Protein AF-A0A934MBY9-F1 (afdb_monomer)

Nearest PDB structures (foldseek):
  7mgo-assembly1_A  TM=6.848E-01  e=4.589E-01  Xanthobacter autotrophicus Py2
  1mo9-assembly1_A  TM=6.627E-01  e=3.818E-01  Xanthobacter autotrophicus Py2
  7mgn-assembly1_A  TM=6.841E-01  e=5.514E-01  Xanthobacter autotrophicus Py2
  7mgo-assembly1_B  TM=6.699E-01  e=5.187E-01  Xanthobacter autotrophicus Py2
  2jmc-assembly1_A  TM=5.471E-01  e=3.917E+00  Gallus gallus

Solvent-accessible surface area (backbone atoms only — not comparable to full-atom values): 7575 Å² total; per-residue (Å²): 139,84,85,81,84,82,83,81,83,84,83,80,78,84,79,76,77,80,76,80,80,85,71,64,91,92,69,79,54,66,75,56,41,32,73,10,46,26,30,30,53,43,89,88,48,88,79,59,64,68,44,74,40,77,63,85,61,89,83,42,46,77,58,37,30,28,65,42,76,37,59,44,99,87,68,47,80,52,24,31,32,30,40,36,93,89,45,76,33,73,44,50,41,79,60,27,26,56,27,61,25,89,98,49,65,29,27,41,41,34,59,67,49,76,68,59,50,53,68,65,60,112

Mean predicted aligned error: 11.87 Å

Sequence (122 aa):
MRTYLMTVAAIAALIAPASAQVMPEGSVTAGAITGGSVYQSGPSVSLTPGATQDAISSDWNQIGTISDVVLSSGGELIGILATLEMGEVFLPVESANLVAAPGQDFAFVTDLTLEELQGQAQ

Organism: NCBI:txid1964209

Secondary structure (DSSP, 8-state):
-----PPPPP-----PPP----PPTT---HHHHTT-EEEE--TT----TTPPBSS--TTPEEEEEEEEEEE-TTS-EEEEEEEETTEEEEEEGGG-EEE--TTS--EEEES--HHHHHHH--

Foldseek 3Di:
DDDDDDDDDDDDDDDDDDPPDDDPPPDDDQVLQFFAWEWAPEQVDDDDQPDEDQDDDPNIDTFFTFHTFDADPVRHGQFTWTQGPVGIFTDGSRQWHFYDHVPDRTYTYGNDDPVVRVVRRD

pLDDT: mean 74.24, std 13.62, range [43.94, 92.38]

Radius of gyration: 23.88 Å; Cα contacts (8 Å, |Δi|>4): 204; chains: 1; bounding box: 47×91×36 Å

Structure (mmCIF, N/CA/C/O backbone):
data_AF-A0A934MBY9-F1
#
_entry.id   AF-A0A934MBY9-F1
#
loop_
_atom_site.group_PDB
_atom_site.id
_atom_site.type_symbol
_atom_site.label_atom_id
_atom_site.label_alt_id
_atom_site.label_comp_id
_atom_site.label_asym_id
_atom_site.label_entity_id
_atom_site.label_seq_id
_atom_site.pdbx_PDB_ins_code
_atom_site.Cartn_x
_atom_site.Cartn_y
_atom_site.Cartn_z
_atom_site.occupancy
_atom_site.B_iso_or_equiv
_atom_site.auth_seq_id
_atom_site.auth_comp_id
_atom_site.auth_asym_id
_atom_site.auth_atom_id
_atom_site.pdbx_PDB_model_num
ATOM 1 N N . MET A 1 1 ? 31.532 -72.582 -6.798 1.00 45.00 1 MET A N 1
ATOM 2 C CA . MET A 1 1 ? 31.066 -71.249 -6.357 1.00 45.00 1 MET A CA 1
ATOM 3 C C . MET A 1 1 ? 30.177 -70.684 -7.460 1.00 45.00 1 MET A C 1
ATOM 5 O O . MET A 1 1 ? 30.675 -70.502 -8.560 1.00 45.00 1 MET A O 1
ATOM 9 N N . ARG A 1 2 ? 28.861 -70.543 -7.235 1.00 47.56 2 ARG A N 1
ATOM 10 C CA . ARG A 1 2 ? 27.907 -69.966 -8.207 1.00 47.56 2 ARG A CA 1
ATOM 11 C C . ARG A 1 2 ? 27.603 -68.539 -7.758 1.00 47.56 2 ARG A C 1
ATOM 13 O O . ARG A 1 2 ? 27.034 -68.350 -6.689 1.00 47.56 2 ARG A O 1
ATOM 20 N N . THR A 1 3 ? 28.063 -67.567 -8.532 1.00 43.94 3 THR A N 1
ATOM 21 C CA . THR A 1 3 ? 27.912 -66.134 -8.261 1.00 43.94 3 THR A CA 1
ATOM 22 C C . THR A 1 3 ? 26.452 -65.717 -8.460 1.00 43.94 3 THR A C 1
ATOM 24 O O . THR A 1 3 ? 25.870 -66.001 -9.504 1.00 43.94 3 THR A O 1
ATOM 27 N N . TYR A 1 4 ? 25.859 -65.069 -7.454 1.00 46.75 4 TYR A N 1
ATOM 28 C CA . TYR A 1 4 ? 24.529 -64.461 -7.525 1.00 46.75 4 TYR A CA 1
ATOM 29 C C . TYR A 1 4 ? 24.626 -63.094 -8.215 1.00 46.75 4 TYR A C 1
ATOM 31 O O . TYR A 1 4 ? 25.354 -62.219 -7.752 1.00 46.75 4 TYR A O 1
ATOM 39 N N . LEU A 1 5 ? 23.885 -62.901 -9.305 1.00 49.62 5 LEU A N 1
ATOM 40 C CA . LEU A 1 5 ? 23.630 -61.584 -9.889 1.00 49.62 5 LEU A CA 1
ATOM 41 C C . LEU A 1 5 ? 22.414 -60.976 -9.177 1.00 49.62 5 LEU A C 1
ATOM 43 O O . LEU A 1 5 ? 21.286 -61.401 -9.410 1.00 49.62 5 LEU A O 1
ATOM 47 N N . MET A 1 6 ? 22.643 -60.007 -8.288 1.00 47.59 6 MET A N 1
ATOM 48 C CA . MET A 1 6 ? 21.586 -59.130 -7.775 1.00 47.59 6 MET A CA 1
ATOM 49 C C . MET A 1 6 ? 21.324 -58.023 -8.798 1.00 47.59 6 MET A C 1
ATOM 51 O O . MET A 1 6 ? 22.198 -57.204 -9.075 1.00 47.59 6 MET A O 1
ATOM 55 N N . THR A 1 7 ? 20.120 -57.996 -9.361 1.00 47.03 7 THR A N 1
ATOM 56 C CA . THR A 1 7 ? 19.644 -56.910 -10.222 1.00 47.03 7 THR A CA 1
ATOM 57 C C . THR A 1 7 ? 19.042 -55.815 -9.343 1.00 47.03 7 THR A C 1
ATOM 59 O O . THR A 1 7 ? 18.065 -56.056 -8.637 1.00 47.03 7 THR A O 1
ATOM 62 N N . VAL A 1 8 ? 19.620 -54.614 -9.371 1.00 50.75 8 VAL A N 1
ATOM 63 C CA . VAL A 1 8 ? 19.040 -53.421 -8.737 1.00 50.75 8 VAL A CA 1
ATOM 64 C C . VAL A 1 8 ? 18.111 -52.757 -9.751 1.00 50.75 8 VAL A C 1
ATOM 66 O O . VAL A 1 8 ? 18.557 -52.345 -10.820 1.00 50.75 8 VAL A O 1
ATOM 69 N N . ALA A 1 9 ? 16.818 -52.670 -9.438 1.00 51.38 9 ALA A N 1
ATOM 70 C CA . ALA A 1 9 ? 15.860 -51.897 -10.222 1.00 51.38 9 ALA A CA 1
ATOM 71 C C . ALA A 1 9 ? 15.979 -50.411 -9.846 1.00 51.38 9 ALA A C 1
ATOM 73 O O . ALA A 1 9 ? 15.751 -50.03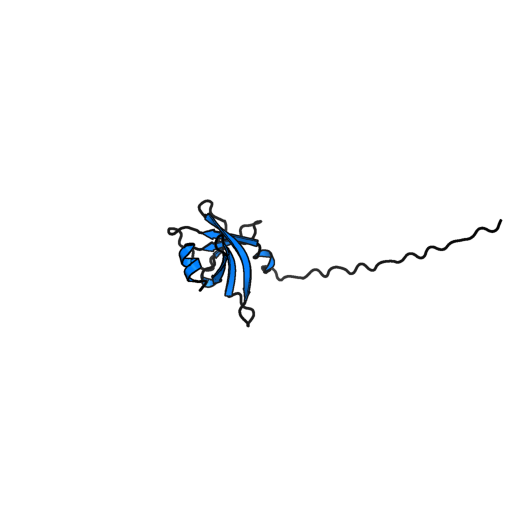9 -8.696 1.00 51.38 9 ALA A O 1
ATOM 74 N N . ALA A 1 10 ? 16.350 -49.565 -10.806 1.00 52.34 10 ALA A N 1
ATOM 75 C CA . ALA A 1 10 ? 16.346 -48.117 -10.635 1.00 52.34 10 ALA A CA 1
ATOM 76 C C . ALA A 1 10 ? 14.912 -47.581 -10.791 1.00 52.34 10 ALA A C 1
ATOM 78 O O . ALA A 1 10 ? 14.291 -47.757 -11.838 1.00 52.34 10 ALA A O 1
ATOM 79 N N . ILE A 1 11 ? 14.390 -46.920 -9.755 1.00 56.50 11 ILE A N 1
ATOM 80 C CA . ILE A 1 11 ? 13.133 -46.165 -9.821 1.00 56.50 11 ILE A CA 1
ATOM 81 C C . ILE A 1 11 ? 13.475 -44.775 -10.366 1.00 56.50 11 ILE A C 1
ATOM 83 O O . ILE A 1 11 ? 14.112 -43.979 -9.679 1.00 56.50 11 ILE A O 1
ATOM 87 N N . ALA A 1 12 ? 13.081 -44.484 -11.604 1.00 58.12 12 ALA A N 1
ATOM 88 C CA . ALA A 1 12 ? 13.174 -43.138 -12.159 1.00 58.12 12 ALA A CA 1
ATOM 89 C C . ALA A 1 12 ? 12.000 -42.298 -11.628 1.00 58.12 12 ALA A C 1
ATOM 91 O O . ALA A 1 12 ? 10.845 -42.566 -11.956 1.00 58.12 12 ALA A O 1
ATOM 92 N N . ALA A 1 13 ? 12.279 -41.295 -10.794 1.00 58.31 13 ALA A N 1
ATOM 93 C CA . ALA A 1 13 ? 11.281 -40.301 -10.411 1.00 58.31 13 ALA A CA 1
ATOM 94 C C . ALA A 1 13 ? 11.006 -39.374 -11.610 1.00 58.31 13 ALA A C 1
ATOM 96 O O . ALA A 1 13 ? 11.926 -38.736 -12.122 1.00 58.31 13 ALA A O 1
ATOM 97 N N . LEU A 1 14 ? 9.751 -39.300 -12.068 1.00 56.16 14 LEU A N 1
ATOM 98 C CA . LEU A 1 14 ? 9.326 -38.290 -13.039 1.00 56.16 14 LEU A CA 1
ATOM 99 C C . LEU A 1 14 ? 9.371 -36.910 -12.374 1.00 56.16 14 LEU A C 1
ATOM 101 O O . LEU A 1 14 ? 8.575 -36.619 -11.484 1.00 56.16 14 LEU A O 1
ATOM 105 N N . ILE A 1 15 ? 10.286 -36.055 -12.824 1.00 64.62 15 ILE A N 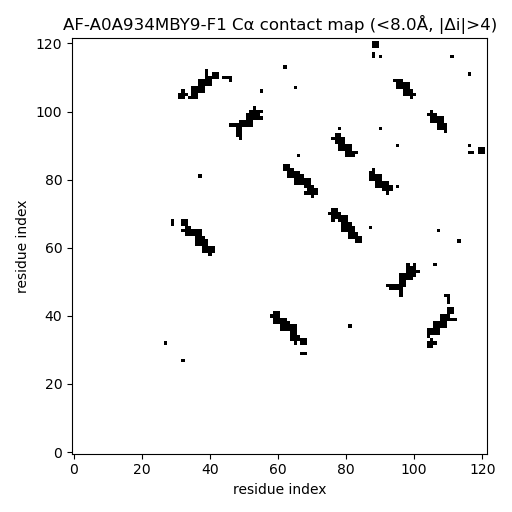1
ATOM 106 C CA . ILE A 1 15 ? 10.282 -34.632 -12.487 1.00 64.62 15 ILE A CA 1
ATOM 107 C C . ILE A 1 15 ? 9.289 -33.971 -13.448 1.00 64.62 15 ILE A C 1
ATOM 109 O O . ILE A 1 15 ? 9.569 -33.851 -14.640 1.00 64.62 15 ILE A O 1
ATOM 113 N N . ALA A 1 16 ? 8.103 -33.598 -12.964 1.00 66.62 16 ALA A N 1
ATOM 114 C CA . ALA A 1 16 ? 7.182 -32.789 -13.758 1.00 66.62 16 ALA A CA 1
ATOM 115 C C . ALA A 1 16 ? 7.799 -31.392 -13.973 1.00 66.62 16 ALA A C 1
ATOM 117 O O . ALA A 1 16 ? 8.299 -30.808 -13.006 1.00 66.62 16 ALA A O 1
ATOM 118 N N . PRO A 1 17 ? 7.790 -30.833 -15.197 1.00 64.06 17 PRO A N 1
ATOM 119 C CA . PRO A 1 17 ? 8.251 -29.470 -15.404 1.00 64.06 17 PRO A CA 1
ATOM 120 C C . PRO A 1 17 ? 7.296 -28.507 -14.691 1.00 64.06 17 PRO A C 1
ATOM 122 O O . PRO A 1 17 ? 6.084 -28.541 -14.918 1.00 64.06 17 PRO A O 1
ATOM 125 N N . ALA A 1 18 ? 7.840 -27.644 -13.830 1.00 66.56 18 ALA A N 1
ATOM 126 C CA . ALA A 1 18 ? 7.105 -26.499 -13.313 1.00 66.56 18 ALA A CA 1
ATOM 127 C C . ALA A 1 18 ? 6.603 -25.690 -14.515 1.00 66.56 18 ALA A C 1
ATOM 129 O O . ALA A 1 18 ? 7.392 -25.244 -15.349 1.00 66.56 18 ALA A O 1
ATOM 130 N N . SER A 1 19 ? 5.285 -25.568 -14.654 1.00 64.00 19 SER A N 1
ATOM 131 C CA . SER A 1 19 ? 4.700 -24.779 -15.733 1.00 64.00 19 SER A CA 1
ATOM 132 C C . SER A 1 19 ? 5.019 -23.314 -15.454 1.00 64.00 19 SER A C 1
ATOM 134 O O . SER A 1 19 ? 4.505 -22.750 -14.491 1.00 64.00 19 SER A O 1
ATOM 136 N N . ALA A 1 20 ? 5.900 -22.712 -16.253 1.00 62.12 20 ALA A N 1
ATOM 137 C CA . ALA A 1 20 ? 6.144 -21.278 -16.187 1.00 62.12 20 ALA A CA 1
ATOM 138 C C . ALA A 1 20 ? 4.825 -20.558 -16.499 1.00 62.12 20 ALA A C 1
ATOM 140 O O . ALA A 1 20 ? 4.266 -20.715 -17.586 1.00 62.12 20 ALA A O 1
ATOM 141 N N . GLN A 1 21 ? 4.294 -19.817 -15.529 1.00 63.00 21 GLN A N 1
ATOM 142 C CA . GLN A 1 21 ? 3.105 -19.004 -15.743 1.00 63.00 21 GLN A CA 1
ATOM 143 C C . GLN A 1 21 ? 3.491 -17.833 -16.651 1.00 63.00 21 GLN A C 1
ATOM 145 O O . GLN A 1 21 ? 4.319 -17.004 -16.281 1.00 63.00 21 GLN A O 1
ATOM 150 N N . VAL A 1 22 ? 2.926 -17.785 -17.859 1.00 74.06 22 VAL A N 1
ATOM 151 C CA . VAL A 1 22 ? 3.125 -16.659 -18.779 1.00 74.06 22 VAL A CA 1
ATOM 152 C C . VAL A 1 22 ? 2.265 -15.502 -18.282 1.00 74.06 22 VAL A C 1
ATOM 154 O O . VAL A 1 22 ? 1.040 -15.548 -18.386 1.00 74.06 22 VAL A O 1
ATOM 157 N N . MET A 1 23 ? 2.903 -14.485 -17.709 1.00 76.62 23 MET A N 1
ATOM 158 C CA . MET A 1 23 ? 2.245 -13.232 -17.350 1.00 76.62 23 MET A CA 1
ATOM 159 C C . MET A 1 23 ? 2.263 -12.278 -18.554 1.00 76.62 23 MET A C 1
ATOM 161 O O . MET A 1 23 ? 3.300 -12.182 -19.214 1.00 76.62 23 MET A O 1
ATOM 165 N N . PRO A 1 24 ? 1.161 -11.566 -18.857 1.00 81.75 24 PRO A N 1
ATOM 166 C CA . PRO A 1 24 ? 1.180 -10.501 -19.855 1.00 81.75 24 PRO A CA 1
ATOM 167 C C . PRO A 1 24 ? 2.217 -9.430 -19.494 1.00 81.75 24 PRO A C 1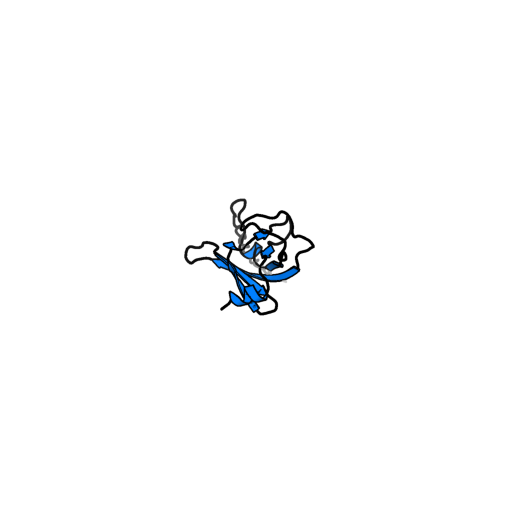
ATOM 169 O O . PRO A 1 24 ? 2.392 -9.109 -18.314 1.00 81.75 24 PRO A O 1
ATOM 172 N N . GLU A 1 25 ? 2.879 -8.855 -20.497 1.00 78.44 25 GLU A N 1
ATOM 173 C CA . GLU A 1 25 ? 3.847 -7.776 -20.277 1.00 78.44 25 GLU A CA 1
ATOM 174 C C . GLU A 1 25 ? 3.189 -6.590 -19.554 1.00 78.44 25 GLU A C 1
ATOM 176 O O . GLU A 1 25 ? 2.069 -6.196 -19.876 1.00 78.44 25 GLU A O 1
ATOM 181 N N . GLY A 1 26 ? 3.873 -6.052 -18.539 1.00 74.38 26 GLY A N 1
ATOM 182 C CA . GLY A 1 26 ? 3.353 -4.970 -17.694 1.00 74.38 26 GLY A CA 1
ATOM 183 C C . GLY A 1 26 ? 2.389 -5.403 -16.580 1.00 74.38 26 GLY A C 1
ATOM 184 O O . GLY A 1 26 ? 1.876 -4.544 -15.871 1.00 74.38 26 GLY A O 1
ATOM 185 N N . SER A 1 27 ? 2.143 -6.705 -16.388 1.00 79.44 27 SER A N 1
ATOM 186 C CA . SER A 1 27 ? 1.310 -7.196 -15.277 1.00 79.44 27 SER A CA 1
ATOM 187 C C . SER A 1 27 ? 2.073 -7.216 -13.952 1.00 79.44 27 SER A C 1
ATOM 189 O O . SER A 1 27 ? 3.226 -7.643 -13.900 1.00 79.44 27 SER A O 1
ATOM 191 N N . VAL A 1 28 ? 1.395 -6.847 -12.865 1.00 80.12 28 VAL A N 1
ATOM 192 C CA . VAL A 1 28 ? 1.924 -6.885 -11.493 1.00 80.12 28 VAL A CA 1
ATOM 193 C C . VAL A 1 28 ? 1.187 -7.964 -10.702 1.00 80.12 28 VAL A C 1
ATOM 195 O O . VAL A 1 28 ? -0.039 -8.051 -10.769 1.00 80.12 28 VAL A O 1
ATOM 198 N N . THR A 1 29 ? 1.913 -8.815 -9.971 1.00 85.44 29 THR A N 1
ATOM 199 C CA . THR A 1 29 ? 1.282 -9.797 -9.076 1.00 85.44 29 THR A CA 1
ATOM 200 C C . THR A 1 29 ? 0.932 -9.160 -7.737 1.00 85.44 29 THR A C 1
ATOM 202 O O . THR A 1 29 ? 1.652 -8.293 -7.252 1.00 85.44 29 THR A O 1
ATOM 205 N N . ALA A 1 30 ? -0.114 -9.667 -7.080 1.00 85.06 30 ALA A N 1
ATOM 206 C CA . ALA A 1 30 ? -0.381 -9.341 -5.678 1.00 85.06 30 ALA A CA 1
ATOM 207 C C . ALA A 1 30 ? 0.861 -9.580 -4.802 1.00 85.06 30 ALA A C 1
ATOM 209 O O . ALA A 1 30 ? 1.226 -8.722 -4.011 1.00 85.06 30 ALA A O 1
ATOM 210 N N . GLY A 1 31 ? 1.572 -10.689 -5.045 1.00 86.50 31 GLY A N 1
ATOM 211 C CA . GLY A 1 31 ? 2.818 -11.035 -4.357 1.00 86.50 31 GLY A CA 1
ATOM 212 C C . GLY A 1 31 ? 3.948 -10.011 -4.512 1.00 86.50 31 GLY A C 1
ATOM 213 O O . GLY A 1 31 ? 4.767 -9.892 -3.613 1.00 86.50 31 GLY A O 1
ATOM 214 N N . ALA A 1 32 ? 3.997 -9.276 -5.628 1.00 83.75 32 ALA A N 1
ATOM 215 C CA . ALA A 1 32 ? 4.962 -8.195 -5.827 1.00 83.75 32 ALA A CA 1
ATOM 216 C C . ALA A 1 32 ? 4.576 -6.916 -5.065 1.00 83.75 32 ALA A C 1
ATOM 218 O O . ALA A 1 32 ? 5.432 -6.074 -4.817 1.00 83.75 32 ALA A O 1
ATOM 219 N N . ILE A 1 33 ? 3.295 -6.762 -4.714 1.00 85.50 33 ILE A N 1
ATOM 220 C CA . ILE A 1 33 ? 2.769 -5.613 -3.969 1.00 85.50 33 ILE A CA 1
ATOM 221 C C . ILE A 1 33 ? 2.860 -5.866 -2.459 1.00 85.50 33 ILE A C 1
ATOM 223 O O . ILE A 1 33 ? 3.273 -4.996 -1.696 1.00 85.50 33 ILE A O 1
ATOM 227 N N . THR A 1 34 ? 2.485 -7.065 -2.015 1.00 89.50 34 THR A N 1
ATOM 228 C CA . THR A 1 34 ? 2.562 -7.475 -0.608 1.00 89.50 34 THR A CA 1
ATOM 229 C C . THR A 1 34 ? 3.998 -7.513 -0.103 1.00 89.50 34 THR A C 1
ATOM 231 O O . THR A 1 34 ? 4.898 -7.951 -0.812 1.00 89.50 34 THR A O 1
ATOM 234 N N . GLY A 1 35 ? 4.209 -7.091 1.142 1.00 88.25 35 GLY A N 1
ATOM 235 C CA . GLY A 1 35 ? 5.541 -6.901 1.721 1.00 88.25 35 GLY A CA 1
ATOM 236 C C . GLY A 1 35 ? 6.171 -5.546 1.387 1.00 88.25 35 GLY A C 1
ATOM 237 O O . GLY A 1 35 ? 7.175 -5.184 1.996 1.00 88.25 35 GLY A O 1
ATOM 238 N N . GLY A 1 36 ? 5.557 -4.780 0.482 1.00 87.75 36 GLY A N 1
ATOM 239 C CA . GLY A 1 36 ? 5.945 -3.416 0.154 1.00 87.75 36 GLY A CA 1
ATOM 240 C C . GLY A 1 36 ? 5.870 -2.453 1.339 1.00 87.75 36 GLY A C 1
ATOM 241 O O . GLY A 1 36 ? 5.099 -2.653 2.277 1.00 87.75 36 GLY A O 1
ATOM 242 N N . SER A 1 37 ? 6.652 -1.378 1.309 1.00 89.06 37 SER A N 1
ATOM 243 C CA . SER A 1 37 ? 6.660 -0.372 2.380 1.00 89.06 37 SER A CA 1
ATOM 244 C C . SER A 1 37 ? 5.510 0.626 2.241 1.00 89.06 37 SER A C 1
ATOM 246 O O . SER A 1 37 ? 5.147 1.022 1.135 1.00 89.06 37 SER A O 1
ATOM 248 N N . VAL A 1 38 ? 4.977 1.089 3.372 1.00 87.69 38 VAL A N 1
ATOM 249 C CA . VAL A 1 38 ? 3.988 2.174 3.440 1.00 87.69 38 VAL A CA 1
ATOM 250 C C . VAL A 1 38 ? 4.669 3.426 3.981 1.00 87.69 38 VAL A C 1
ATOM 252 O O . VAL A 1 38 ? 5.219 3.409 5.084 1.00 87.69 38 VAL A O 1
ATOM 255 N N . TYR A 1 39 ? 4.625 4.509 3.213 1.00 87.94 39 TYR A N 1
ATOM 256 C CA . TYR A 1 39 ? 5.264 5.783 3.507 1.00 87.94 39 TYR A CA 1
ATOM 257 C C . TYR A 1 39 ? 4.251 6.911 3.692 1.00 87.94 39 TYR A C 1
ATOM 259 O O . TYR A 1 39 ? 3.208 6.959 3.041 1.00 87.94 39 TYR A O 1
ATOM 267 N N . GLN A 1 40 ? 4.623 7.870 4.530 1.00 85.81 40 GLN A N 1
ATOM 268 C CA . GLN A 1 40 ? 3.938 9.138 4.700 1.00 85.81 40 GLN A CA 1
ATOM 269 C C . GLN A 1 40 ? 4.754 10.257 4.041 1.00 85.81 40 GLN A C 1
ATOM 271 O O . GLN A 1 40 ? 5.917 10.462 4.400 1.00 85.81 40 GLN A O 1
ATOM 276 N N . SER A 1 41 ? 4.158 11.000 3.100 1.00 80.19 41 SER A N 1
ATOM 277 C CA . SER A 1 41 ? 4.856 12.063 2.355 1.00 80.19 41 SER A CA 1
ATOM 278 C C . SER A 1 41 ? 4.953 13.406 3.086 1.00 80.19 41 SER A C 1
ATOM 280 O O . SER A 1 41 ? 5.683 14.296 2.650 1.00 80.19 41 SER A O 1
ATOM 282 N N . GLY A 1 42 ? 4.227 13.554 4.196 1.00 71.56 42 GLY A N 1
ATOM 283 C CA . GLY A 1 42 ? 4.089 14.807 4.934 1.00 71.56 42 GLY A CA 1
ATOM 284 C C . GLY A 1 42 ? 3.091 15.781 4.282 1.00 71.56 42 GLY A C 1
ATOM 285 O O . GLY A 1 42 ? 2.787 15.668 3.094 1.00 71.56 42 GLY A O 1
ATOM 286 N N . PRO A 1 43 ? 2.593 16.776 5.041 1.00 64.25 43 PRO A N 1
ATOM 287 C CA . PRO A 1 43 ? 1.451 17.616 4.648 1.00 64.25 43 PRO A CA 1
ATOM 288 C C . PRO A 1 43 ? 1.744 18.600 3.503 1.00 64.25 43 PRO A C 1
ATOM 290 O O . PRO A 1 43 ? 0.831 19.197 2.940 1.00 64.25 43 PRO A O 1
ATOM 293 N N . SER A 1 44 ? 3.020 18.806 3.169 1.00 62.94 44 SER A N 1
ATOM 294 C CA . SER A 1 44 ? 3.457 19.763 2.142 1.00 62.94 44 SER A CA 1
ATOM 295 C C . SER A 1 44 ? 3.601 19.137 0.752 1.00 62.94 44 SER A C 1
ATOM 297 O O . SER A 1 44 ? 3.902 19.848 -0.207 1.00 62.94 44 SER A O 1
ATOM 299 N N . VAL A 1 45 ? 3.434 17.817 0.636 1.00 68.94 45 VAL A N 1
ATOM 300 C CA . VAL A 1 45 ? 3.571 17.083 -0.623 1.00 68.94 45 VAL A CA 1
ATOM 301 C C . VAL A 1 45 ? 2.178 16.760 -1.143 1.00 68.94 45 VAL A C 1
ATOM 303 O O . VAL A 1 45 ? 1.475 15.929 -0.582 1.00 68.94 45 VAL A O 1
ATOM 306 N N . SER A 1 46 ? 1.780 17.413 -2.235 1.00 65.12 46 SER A N 1
ATOM 307 C CA . SER A 1 46 ? 0.555 17.049 -2.943 1.00 65.12 46 SER A CA 1
ATOM 308 C C . SER A 1 46 ? 0.850 15.844 -3.828 1.00 65.12 46 SER A C 1
ATOM 310 O O . SER A 1 46 ? 1.506 15.963 -4.864 1.00 65.12 46 SER A O 1
ATOM 312 N N . LEU A 1 47 ? 0.402 14.672 -3.391 1.00 68.81 47 LEU A N 1
ATOM 313 C CA . LEU A 1 47 ? 0.415 13.482 -4.225 1.00 68.81 47 LEU A CA 1
ATOM 314 C C . LEU A 1 47 ? -0.803 13.527 -5.153 1.00 68.81 47 LEU A C 1
ATOM 316 O O . LEU A 1 47 ? -1.909 13.836 -4.716 1.00 68.81 47 LEU A O 1
ATOM 320 N N . THR A 1 48 ? -0.607 13.251 -6.442 1.00 64.38 48 THR A N 1
ATOM 321 C CA . THR A 1 48 ? -1.723 13.129 -7.391 1.00 64.38 48 THR A CA 1
ATOM 322 C C . THR A 1 48 ? -2.158 11.669 -7.420 1.00 64.38 48 THR A C 1
ATOM 324 O O . THR A 1 48 ? -1.380 10.867 -7.918 1.00 64.38 48 THR A O 1
ATOM 327 N N . PRO A 1 49 ? -3.359 11.303 -6.939 1.00 61.47 49 PRO A N 1
ATOM 328 C CA . PRO A 1 49 ? -3.801 9.913 -6.902 1.00 61.47 49 PRO A CA 1
ATOM 329 C C . PRO A 1 49 ? -3.601 9.166 -8.220 1.00 61.47 49 PRO A C 1
ATOM 331 O O . PRO A 1 49 ? -3.929 9.683 -9.290 1.00 61.47 49 PRO A O 1
ATOM 334 N N . GLY A 1 50 ? -3.057 7.951 -8.146 1.00 59.03 50 GLY A N 1
ATOM 335 C CA . GLY A 1 50 ? -2.756 7.141 -9.326 1.00 59.03 50 GLY A CA 1
ATOM 336 C C . GLY A 1 50 ? -1.551 7.617 -10.149 1.00 59.03 50 GLY A C 1
ATOM 337 O O . GLY A 1 50 ? -1.247 7.001 -11.171 1.00 59.03 50 GLY A O 1
ATOM 338 N N . ALA A 1 51 ? -0.839 8.669 -9.730 1.00 62.31 51 ALA A N 1
ATOM 339 C CA . ALA A 1 51 ? 0.430 9.029 -10.342 1.00 62.31 51 ALA A CA 1
ATOM 340 C C . ALA A 1 51 ? 1.503 8.008 -9.959 1.00 62.31 51 ALA A C 1
ATOM 342 O O . ALA A 1 51 ? 1.705 7.675 -8.789 1.00 62.31 51 ALA A O 1
ATOM 343 N N . THR A 1 52 ? 2.217 7.519 -10.967 1.00 62.72 52 THR A N 1
ATOM 344 C CA . THR A 1 52 ? 3.423 6.726 -10.753 1.00 62.72 52 THR A CA 1
ATOM 345 C C . THR A 1 52 ? 4.556 7.676 -10.407 1.00 62.72 52 THR A C 1
ATOM 347 O O . THR A 1 52 ? 4.824 8.611 -11.159 1.00 62.72 52 THR A O 1
ATOM 350 N N . GLN A 1 53 ? 5.217 7.438 -9.278 1.00 66.06 53 GLN A N 1
ATOM 351 C CA . GLN A 1 53 ? 6.443 8.154 -8.938 1.00 66.06 53 GLN A CA 1
ATOM 352 C C . GLN A 1 53 ? 7.644 7.304 -9.337 1.00 66.06 53 GLN A C 1
ATOM 354 O O . GLN A 1 53 ? 7.659 6.095 -9.110 1.00 66.06 53 GLN A O 1
ATOM 359 N N . ASP A 1 54 ? 8.662 7.949 -9.901 1.00 66.06 54 ASP A N 1
ATOM 360 C CA . ASP A 1 54 ? 9.888 7.275 -10.339 1.00 66.06 54 ASP A CA 1
ATOM 361 C C . ASP A 1 54 ? 10.798 6.860 -9.170 1.00 66.06 54 ASP A C 1
ATOM 363 O O . ASP A 1 54 ? 11.667 5.999 -9.327 1.00 66.06 54 ASP A O 1
ATOM 367 N N . ALA A 1 55 ? 10.628 7.478 -7.996 1.00 69.44 55 ALA A N 1
ATOM 368 C CA . ALA A 1 55 ? 11.468 7.234 -6.832 1.00 69.44 55 ALA A CA 1
ATOM 369 C C . ALA A 1 55 ? 10.744 7.492 -5.506 1.00 69.44 55 ALA A C 1
ATOM 371 O O . ALA A 1 55 ? 9.850 8.335 -5.405 1.00 69.44 55 ALA A O 1
ATOM 372 N N . ILE A 1 56 ? 11.203 6.787 -4.473 1.00 73.94 56 ILE A N 1
ATOM 373 C CA . ILE A 1 56 ? 10.868 7.053 -3.074 1.00 73.94 56 ILE A CA 1
ATOM 374 C C . ILE A 1 56 ? 11.689 8.266 -2.621 1.00 73.94 56 ILE A C 1
ATOM 376 O O . ILE A 1 56 ? 12.913 8.277 -2.776 1.00 73.94 56 ILE A O 1
ATOM 380 N N . SER A 1 57 ? 11.032 9.292 -2.073 1.00 75.12 57 SER A N 1
ATOM 381 C CA . SER A 1 57 ? 11.746 10.451 -1.523 1.00 75.12 57 SER A CA 1
ATOM 382 C C . SER A 1 57 ? 12.421 10.101 -0.198 1.00 75.12 57 SER A C 1
ATOM 384 O O . SER A 1 57 ? 11.842 9.407 0.637 1.00 75.12 57 SER A O 1
ATOM 386 N N . SER A 1 58 ? 13.618 10.640 0.040 1.00 79.25 58 SER A N 1
ATOM 387 C CA . SER A 1 58 ? 14.326 10.494 1.320 1.00 79.25 58 SER A CA 1
ATOM 388 C C . SER A 1 58 ? 13.623 11.180 2.491 1.00 79.25 58 SER A C 1
ATOM 390 O O . SER A 1 58 ? 13.915 10.869 3.641 1.00 79.25 58 SER A O 1
ATOM 392 N N . ASP A 1 59 ? 12.722 12.121 2.205 1.00 80.81 59 ASP A N 1
ATOM 393 C CA . ASP A 1 59 ? 11.984 12.882 3.218 1.00 80.81 59 ASP A CA 1
ATOM 394 C C . ASP A 1 59 ? 10.723 12.160 3.713 1.00 80.81 59 ASP A C 1
ATOM 396 O O . ASP A 1 59 ? 10.033 12.654 4.604 1.00 80.81 59 ASP A O 1
ATOM 400 N N . TRP A 1 60 ? 10.382 11.013 3.121 1.00 85.69 60 TRP A N 1
ATOM 401 C CA . TRP A 1 60 ? 9.192 10.264 3.497 1.00 85.69 60 TRP A CA 1
ATOM 402 C C . TRP A 1 60 ? 9.456 9.356 4.689 1.00 85.69 60 TRP A C 1
ATOM 404 O O . TRP A 1 60 ? 10.463 8.650 4.752 1.00 85.69 60 TRP A O 1
ATOM 414 N N . ASN A 1 61 ? 8.508 9.334 5.621 1.00 86.81 61 ASN A N 1
ATOM 415 C CA . ASN A 1 61 ? 8.602 8.482 6.796 1.00 86.81 61 ASN A CA 1
ATOM 416 C C . ASN A 1 61 ? 7.934 7.133 6.525 1.00 86.81 61 ASN A C 1
ATOM 418 O O . ASN A 1 61 ? 6.770 7.101 6.132 1.00 86.81 61 ASN A O 1
ATOM 422 N N . GLN A 1 62 ? 8.634 6.022 6.751 1.00 88.69 62 GLN A N 1
ATOM 423 C CA . GLN A 1 62 ? 8.004 4.705 6.693 1.00 88.69 62 GLN A CA 1
ATOM 424 C C . GLN A 1 62 ? 7.136 4.504 7.938 1.00 88.69 62 GLN A C 1
ATOM 426 O O . GLN A 1 62 ? 7.621 4.620 9.059 1.00 88.69 62 GLN A O 1
ATOM 431 N N . ILE A 1 63 ? 5.862 4.188 7.733 1.00 88.62 63 ILE A N 1
ATOM 432 C CA . ILE A 1 63 ? 4.868 4.017 8.803 1.00 88.62 63 ILE A CA 1
ATOM 433 C C . ILE A 1 63 ? 4.322 2.586 8.891 1.00 88.62 63 ILE A C 1
ATOM 435 O O . ILE A 1 63 ? 3.602 2.261 9.834 1.00 88.62 63 ILE A O 1
ATOM 439 N N . GLY A 1 64 ? 4.662 1.725 7.927 1.00 90.31 64 GLY A N 1
ATOM 440 C CA . GLY A 1 64 ? 4.253 0.326 7.951 1.00 90.31 64 GLY A CA 1
ATOM 441 C C . GLY A 1 64 ? 4.626 -0.468 6.704 1.00 90.31 64 GLY A C 1
ATOM 442 O O . GLY A 1 64 ? 5.543 -0.104 5.957 1.00 90.31 64 GLY A O 1
ATOM 443 N N . THR A 1 65 ? 3.882 -1.553 6.497 1.00 91.62 65 THR A N 1
ATOM 444 C CA . THR A 1 65 ? 4.091 -2.541 5.431 1.00 91.62 65 THR A CA 1
ATOM 445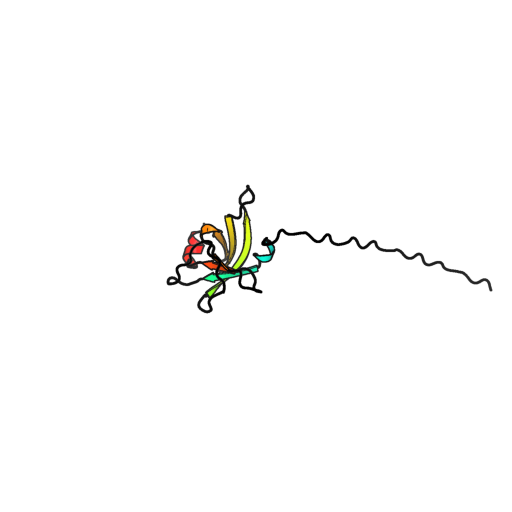 C C . THR A 1 65 ? 2.752 -2.988 4.847 1.00 91.62 65 THR A C 1
ATOM 447 O O . THR A 1 65 ? 1.772 -3.144 5.571 1.00 91.62 65 THR A O 1
ATOM 450 N N . ILE A 1 66 ? 2.705 -3.225 3.539 1.00 91.19 66 ILE A N 1
ATOM 451 C CA . ILE A 1 66 ? 1.550 -3.782 2.839 1.00 91.19 66 ILE A CA 1
ATOM 452 C C . ILE A 1 66 ? 1.404 -5.258 3.230 1.00 91.19 66 ILE A C 1
ATOM 454 O O . ILE A 1 66 ? 2.285 -6.071 2.954 1.00 91.19 66 ILE A O 1
ATOM 458 N N . SER A 1 67 ? 0.292 -5.593 3.875 1.00 92.38 67 SER A N 1
ATOM 459 C CA . SER A 1 67 ? -0.069 -6.942 4.322 1.00 92.38 67 SER A CA 1
ATOM 460 C C . SER A 1 67 ? -0.702 -7.740 3.183 1.00 92.38 67 SER A C 1
ATOM 462 O O . SER A 1 67 ? -0.224 -8.820 2.839 1.00 92.38 67 SER A O 1
ATOM 464 N N . ASP A 1 68 ? -1.729 -7.166 2.547 1.00 92.00 68 ASP A N 1
ATOM 465 C CA . ASP A 1 68 ? -2.483 -7.816 1.473 1.00 92.00 68 ASP A CA 1
ATOM 466 C C . ASP A 1 68 ? -3.092 -6.798 0.494 1.00 92.00 68 ASP A C 1
ATOM 468 O O . ASP A 1 68 ? -3.139 -5.593 0.762 1.00 92.00 68 ASP A O 1
ATOM 472 N N . VAL A 1 69 ? -3.582 -7.284 -0.644 1.00 89.38 69 VAL A N 1
ATOM 473 C CA . VAL A 1 69 ? -4.363 -6.515 -1.618 1.00 89.38 69 VAL A CA 1
ATOM 474 C C . VAL A 1 69 ? -5.846 -6.846 -1.489 1.00 89.38 69 VAL A C 1
ATOM 476 O O . VAL A 1 69 ? -6.234 -7.991 -1.273 1.00 89.38 69 VAL A O 1
ATOM 479 N N . VAL A 1 70 ? -6.704 -5.845 -1.660 1.00 89.94 70 VAL A N 1
ATOM 480 C CA . VAL A 1 70 ? -8.153 -6.007 -1.523 1.00 89.94 70 VAL A CA 1
ATOM 481 C C . VAL A 1 70 ? -8.815 -5.814 -2.875 1.00 89.94 70 VAL A C 1
ATOM 483 O O . VAL A 1 70 ? -8.694 -4.760 -3.504 1.00 89.94 70 VAL A O 1
ATOM 486 N N . LEU A 1 71 ? -9.549 -6.836 -3.309 1.00 90.25 71 LEU A N 1
ATOM 487 C CA . LEU A 1 71 ? -10.334 -6.807 -4.536 1.00 90.25 71 LEU A CA 1
ATOM 488 C C . LEU A 1 71 ? -11.827 -6.665 -4.220 1.00 90.25 71 LEU A C 1
ATOM 490 O O . LEU A 1 71 ? -12.320 -7.191 -3.221 1.00 90.25 71 LEU A O 1
ATOM 494 N N . SER A 1 72 ? -12.569 -6.006 -5.104 1.00 90.12 72 SER A N 1
ATOM 495 C CA . SER A 1 72 ? -14.025 -6.081 -5.129 1.00 90.12 72 SER A CA 1
ATOM 496 C C . SER A 1 72 ? -14.477 -7.497 -5.495 1.00 90.12 72 SER A C 1
ATOM 498 O O . SER A 1 72 ? -13.727 -8.292 -6.065 1.00 90.12 72 SER A O 1
ATOM 500 N N . SER A 1 73 ? -15.750 -7.810 -5.254 1.00 88.62 73 SER A N 1
ATOM 501 C CA . SER A 1 73 ? -16.349 -9.081 -5.688 1.00 88.62 73 SER A CA 1
ATOM 502 C C . SER A 1 73 ? -16.321 -9.288 -7.210 1.00 88.62 73 SER A C 1
ATOM 504 O O . SER A 1 73 ? -16.444 -10.422 -7.670 1.00 88.62 73 SER A O 1
ATOM 506 N N . GLY A 1 74 ? -16.140 -8.214 -7.987 1.00 89.12 74 GLY A N 1
ATOM 507 C CA . GLY A 1 74 ? -15.929 -8.256 -9.436 1.00 89.12 74 GLY A CA 1
ATOM 508 C C . GLY A 1 74 ? -14.476 -8.507 -9.857 1.00 89.12 74 GLY A C 1
ATOM 509 O O . GLY A 1 74 ? -14.220 -8.647 -11.048 1.00 89.12 74 GLY A O 1
ATOM 510 N N . GLY A 1 75 ? -13.538 -8.576 -8.906 1.00 84.44 75 GLY A N 1
ATOM 511 C CA . GLY A 1 75 ? -12.109 -8.776 -9.158 1.00 84.44 75 GLY A CA 1
ATOM 512 C C . GLY A 1 75 ? -11.316 -7.491 -9.417 1.00 84.44 75 GLY A C 1
ATOM 513 O O . GLY A 1 75 ? -10.176 -7.568 -9.864 1.00 84.44 75 GLY A O 1
ATOM 514 N N . GLU A 1 76 ? -11.896 -6.320 -9.154 1.00 86.06 76 GLU A N 1
ATOM 515 C CA . GLU A 1 76 ? -11.218 -5.027 -9.314 1.00 86.06 76 GLU A CA 1
ATOM 516 C C . GLU A 1 76 ? -10.418 -4.676 -8.058 1.00 86.06 76 GLU A C 1
ATOM 518 O O . GLU A 1 76 ? -10.935 -4.827 -6.957 1.00 86.06 76 GLU A O 1
ATOM 523 N N . LEU A 1 77 ? -9.179 -4.198 -8.197 1.00 84.81 77 LEU A N 1
ATOM 524 C CA . LEU A 1 77 ? -8.386 -3.733 -7.056 1.00 84.81 77 LEU A CA 1
ATOM 525 C C . LEU A 1 77 ? -9.015 -2.466 -6.469 1.00 84.81 77 LEU A C 1
ATOM 527 O O . LEU A 1 77 ? -9.038 -1.437 -7.132 1.00 84.81 77 LEU A O 1
ATOM 531 N N . ILE A 1 78 ? -9.493 -2.543 -5.226 1.00 87.31 78 ILE A N 1
ATOM 532 C CA . ILE A 1 78 ? -10.138 -1.417 -4.527 1.00 87.31 78 ILE A CA 1
ATOM 533 C C . ILE A 1 78 ? -9.263 -0.819 -3.425 1.00 87.31 78 ILE A C 1
ATOM 535 O O . ILE A 1 78 ? -9.524 0.291 -2.965 1.00 87.31 78 ILE A O 1
ATOM 539 N N . GLY A 1 79 ? -8.209 -1.517 -3.006 1.00 86.94 79 GLY A N 1
ATOM 540 C CA . GLY A 1 79 ? -7.277 -1.011 -2.007 1.00 86.94 79 GLY A CA 1
ATOM 541 C C . GLY A 1 79 ? -6.279 -2.054 -1.536 1.00 86.94 79 GLY A C 1
ATOM 542 O O . GLY A 1 79 ? -6.125 -3.114 -2.143 1.00 86.94 79 GLY A O 1
ATOM 543 N N . ILE A 1 80 ? -5.610 -1.742 -0.434 1.00 87.94 80 ILE A N 1
ATOM 544 C CA . ILE A 1 80 ? -4.659 -2.622 0.244 1.00 87.94 80 ILE A CA 1
ATOM 545 C C . ILE A 1 80 ? -4.947 -2.669 1.744 1.00 87.94 80 ILE A C 1
ATOM 547 O O . ILE A 1 80 ? -5.547 -1.750 2.301 1.00 87.94 80 ILE A O 1
ATOM 551 N N . LEU A 1 81 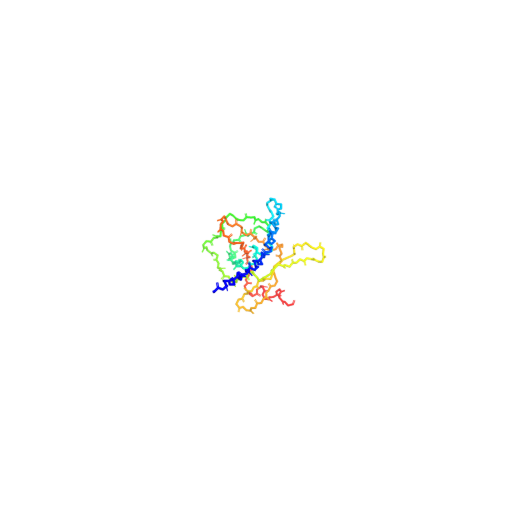? -4.483 -3.724 2.402 1.00 91.12 81 LEU A N 1
ATOM 552 C CA . LEU A 1 81 ? -4.337 -3.766 3.850 1.00 91.12 81 LEU A CA 1
ATOM 553 C C . LEU A 1 81 ? -2.897 -3.415 4.205 1.00 91.12 81 LEU A C 1
ATOM 555 O O . LEU A 1 81 ? -1.956 -3.995 3.665 1.00 91.12 81 LEU A O 1
ATOM 559 N N . ALA A 1 82 ? -2.722 -2.474 5.121 1.00 90.50 82 ALA A N 1
ATOM 560 C CA . ALA A 1 82 ? -1.431 -2.067 5.643 1.00 90.50 82 ALA A CA 1
ATOM 561 C C . ALA A 1 82 ? -1.324 -2.455 7.116 1.00 90.50 82 ALA A C 1
ATOM 563 O O . ALA A 1 82 ? -2.169 -2.076 7.922 1.00 90.50 82 ALA A O 1
ATOM 564 N N . THR A 1 83 ? -0.261 -3.168 7.477 1.00 91.50 83 THR A N 1
ATOM 565 C CA . THR A 1 83 ? 0.145 -3.322 8.874 1.00 91.50 83 THR A CA 1
ATOM 566 C C . THR A 1 83 ? 0.943 -2.094 9.284 1.00 91.50 83 THR A C 1
ATOM 568 O O . THR A 1 83 ? 2.041 -1.854 8.778 1.00 91.50 83 THR A O 1
ATOM 571 N N . LEU A 1 84 ? 0.382 -1.321 10.205 1.00 89.19 84 LEU A N 1
ATOM 572 C CA . LEU A 1 84 ? 1.017 -0.182 10.857 1.00 89.19 84 LEU A CA 1
ATOM 573 C C . LEU A 1 84 ? 1.382 -0.571 12.298 1.00 89.19 84 LEU A C 1
ATOM 575 O O . LEU A 1 84 ? 0.934 -1.600 12.807 1.00 89.19 84 LEU A O 1
ATOM 579 N N . GLU A 1 85 ? 2.132 0.276 13.007 1.00 85.75 85 GLU A N 1
ATOM 580 C CA . GLU A 1 85 ? 2.497 0.016 14.416 1.00 85.75 85 GLU A CA 1
ATOM 581 C C . GLU A 1 85 ? 1.288 -0.158 15.354 1.00 85.75 85 GLU A C 1
ATOM 583 O O . GLU A 1 85 ? 1.404 -0.730 16.436 1.00 85.75 85 GLU A O 1
ATOM 588 N N . MET A 1 86 ? 0.115 0.321 14.945 1.00 80.12 86 MET A N 1
ATOM 589 C CA . MET A 1 86 ? -1.104 0.310 15.755 1.00 80.12 86 MET A CA 1
ATOM 590 C C . MET A 1 86 ? -2.102 -0.775 15.334 1.00 80.12 86 MET A C 1
ATOM 592 O O . MET A 1 86 ? -3.155 -0.890 15.958 1.00 80.12 86 MET A O 1
ATOM 596 N N . GLY A 1 87 ? -1.808 -1.536 14.276 1.00 86.75 87 GLY A N 1
ATOM 597 C CA . GLY A 1 87 ? -2.708 -2.551 13.735 1.00 86.75 87 GLY A CA 1
ATOM 598 C C . GLY A 1 87 ? -2.844 -2.503 12.217 1.00 86.75 87 GLY A C 1
ATOM 599 O O . GLY A 1 87 ? -2.115 -1.793 11.525 1.00 86.75 87 GLY A O 1
ATOM 600 N N . GLU A 1 88 ? -3.783 -3.293 11.709 1.00 89.44 88 GLU A N 1
ATOM 601 C CA . GLU A 1 88 ? -4.058 -3.407 10.280 1.00 89.44 88 GLU A CA 1
ATOM 602 C C . GLU A 1 88 ? -5.135 -2.402 9.851 1.00 89.44 88 GLU A C 1
ATOM 604 O O . GLU A 1 88 ? -6.170 -2.275 10.505 1.00 89.44 88 GLU A O 1
ATOM 609 N N . VAL A 1 89 ? -4.879 -1.672 8.765 1.00 88.88 89 VAL A N 1
ATOM 610 C CA . VAL A 1 89 ? -5.749 -0.606 8.251 1.00 88.88 89 VAL A CA 1
ATOM 611 C C . VAL A 1 89 ? -5.977 -0.795 6.757 1.00 88.88 89 VAL A C 1
ATOM 613 O O . VAL A 1 89 ? -5.047 -1.102 6.010 1.00 88.88 89 VAL A O 1
ATOM 616 N N . PHE A 1 90 ? -7.215 -0.586 6.312 1.00 87.50 90 PHE A N 1
ATOM 617 C CA . PHE A 1 90 ? -7.558 -0.559 4.895 1.00 87.50 90 PHE A CA 1
ATOM 618 C C . PHE A 1 90 ? -7.232 0.802 4.276 1.00 87.50 90 PHE A C 1
ATOM 620 O O . PHE A 1 90 ? -7.658 1.833 4.790 1.00 87.50 90 PHE A O 1
ATOM 627 N N . LEU A 1 91 ? -6.516 0.794 3.151 1.00 84.56 91 LEU A N 1
ATOM 628 C CA . LEU A 1 91 ? -6.170 1.987 2.384 1.00 84.56 91 LEU A CA 1
ATOM 629 C C . LEU A 1 91 ? -6.767 1.876 0.973 1.00 84.56 91 LEU A C 1
ATOM 631 O O . LEU A 1 91 ? -6.391 0.960 0.231 1.00 84.56 91 LEU A O 1
ATOM 635 N N . PRO A 1 92 ? -7.684 2.774 0.572 1.00 83.94 92 PRO A N 1
ATOM 636 C CA . PRO A 1 92 ? -8.305 2.713 -0.746 1.00 83.94 92 PRO A CA 1
ATOM 637 C C . PRO A 1 92 ? -7.302 3.040 -1.857 1.00 83.94 92 PRO A C 1
ATOM 639 O O . PRO A 1 92 ? -6.433 3.903 -1.707 1.00 83.94 92 PRO A O 1
ATOM 642 N N . VAL A 1 93 ? -7.453 2.380 -3.011 1.00 77.81 93 VAL A N 1
ATOM 643 C CA . VAL A 1 93 ? -6.571 2.595 -4.174 1.00 77.81 93 VAL A CA 1
ATOM 644 C C . VAL A 1 93 ? -6.697 4.015 -4.741 1.00 77.81 93 VAL A C 1
ATOM 646 O O . VAL A 1 93 ? -5.753 4.549 -5.309 1.00 77.81 93 VAL A O 1
ATOM 649 N N . GLU A 1 94 ? -7.842 4.667 -4.533 1.00 69.62 94 GLU A N 1
ATOM 650 C CA . GLU A 1 94 ? -8.085 6.063 -4.921 1.00 69.62 94 GLU A CA 1
ATOM 651 C C . GLU A 1 94 ? -7.257 7.062 -4.105 1.00 69.62 94 GLU A C 1
ATOM 653 O O . GLU A 1 94 ? -7.102 8.210 -4.504 1.00 69.62 94 GLU A O 1
ATOM 658 N N . SER A 1 95 ? -6.714 6.636 -2.966 1.00 63.09 95 SER A N 1
ATOM 659 C CA . SER A 1 95 ? -5.733 7.395 -2.186 1.00 63.09 95 SER A CA 1
ATOM 660 C C . SER A 1 95 ? -4.310 6.879 -2.417 1.00 63.09 95 SER A C 1
ATOM 662 O O . SER A 1 95 ? -3.364 7.387 -1.819 1.00 63.09 95 SER A O 1
ATOM 664 N N . ALA A 1 96 ? -4.140 5.869 -3.276 1.00 61.31 96 ALA A N 1
ATOM 665 C CA . ALA A 1 96 ? -2.865 5.218 -3.498 1.00 61.31 96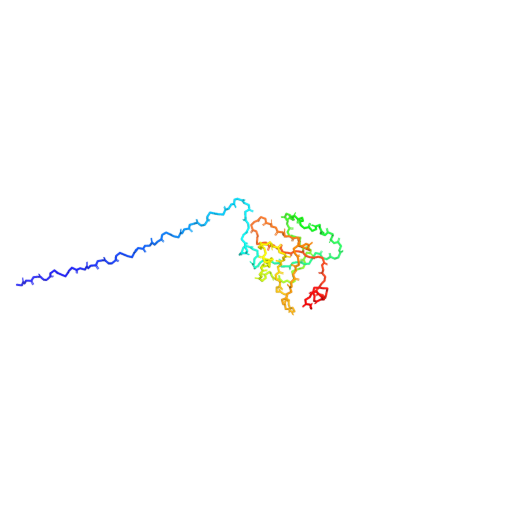 ALA A CA 1
ATOM 666 C C . ALA A 1 96 ? -2.020 5.963 -4.525 1.00 61.31 96 ALA A C 1
ATOM 668 O O . ALA A 1 96 ? -2.430 6.230 -5.658 1.00 61.31 96 ALA A O 1
ATOM 669 N N . ASN A 1 97 ? -0.770 6.186 -4.142 1.00 68.31 97 ASN A N 1
ATOM 670 C CA . ASN A 1 97 ? 0.321 6.407 -5.072 1.00 68.31 97 ASN A CA 1
ATOM 671 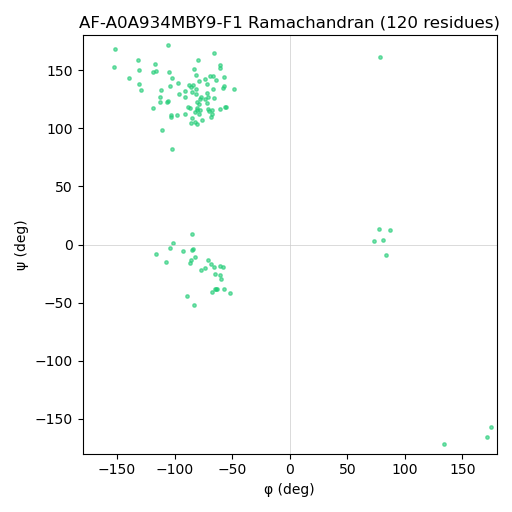C C . ASN A 1 97 ? 1.227 5.192 -4.968 1.00 68.31 97 ASN A C 1
ATOM 673 O O . ASN A 1 97 ? 1.999 5.067 -4.016 1.00 68.31 97 ASN A O 1
ATOM 677 N N . LEU A 1 98 ? 1.061 4.257 -5.906 1.00 67.81 98 LEU A N 1
ATOM 678 C CA . LEU A 1 98 ? 1.946 3.107 -6.002 1.00 67.81 98 LEU A CA 1
ATOM 679 C C . LEU A 1 98 ? 3.242 3.557 -6.668 1.00 67.81 98 LEU A C 1
ATOM 681 O O . LEU A 1 98 ? 3.263 3.972 -7.829 1.00 67.81 98 LEU A O 1
ATOM 685 N N . VAL A 1 99 ? 4.323 3.481 -5.905 1.00 67.38 99 VAL A N 1
ATOM 686 C CA . VAL A 1 99 ? 5.665 3.815 -6.366 1.00 67.38 99 VAL A CA 1
ATOM 687 C C . VAL A 1 99 ? 6.350 2.516 -6.745 1.00 67.38 99 VAL A C 1
ATOM 689 O O . VAL A 1 99 ? 6.628 1.676 -5.891 1.00 67.38 99 VAL A O 1
ATOM 692 N N . ALA A 1 100 ? 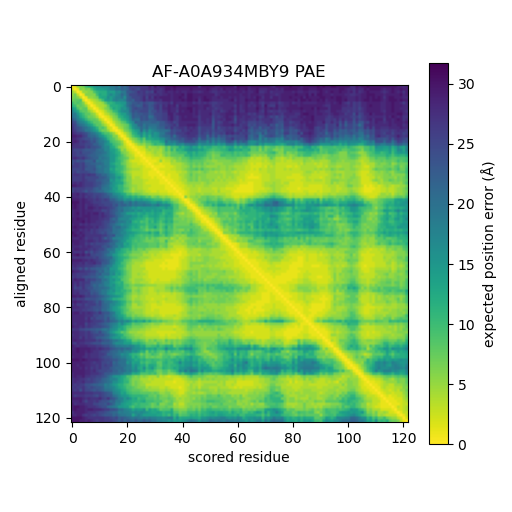6.593 2.349 -8.041 1.00 63.16 100 ALA A N 1
ATOM 693 C CA . ALA A 1 100 ? 7.387 1.256 -8.579 1.00 63.16 100 ALA A CA 1
ATOM 694 C C . ALA A 1 100 ? 8.771 1.809 -8.924 1.00 63.16 100 ALA A C 1
ATOM 696 O O . ALA A 1 100 ? 9.039 2.183 -10.066 1.00 63.16 100 ALA A O 1
ATOM 697 N N . ALA A 1 101 ? 9.647 1.912 -7.925 1.00 55.53 101 ALA A N 1
ATOM 698 C CA . ALA A 1 101 ? 11.025 2.301 -8.190 1.00 55.53 101 ALA A CA 1
ATOM 699 C C . ALA A 1 101 ? 11.760 1.135 -8.891 1.00 55.53 101 ALA A C 1
ATOM 701 O O . ALA A 1 101 ? 11.585 -0.026 -8.505 1.00 55.53 101 ALA A O 1
ATOM 702 N N . PRO A 1 102 ? 12.591 1.391 -9.919 1.00 51.47 102 PRO A N 1
ATOM 703 C CA . PRO A 1 102 ? 13.311 0.335 -10.626 1.00 51.47 102 PRO A CA 1
ATOM 704 C C . PRO A 1 102 ? 14.164 -0.521 -9.675 1.00 51.47 102 PRO A C 1
ATOM 706 O O . PRO A 1 102 ? 15.096 -0.023 -9.045 1.00 51.47 102 PRO A O 1
ATOM 709 N N . GLY A 1 103 ? 13.865 -1.821 -9.590 1.00 53.62 103 GLY A N 1
ATOM 710 C CA . GLY A 1 103 ? 14.594 -2.763 -8.732 1.00 53.62 103 GLY A CA 1
ATOM 711 C C . GLY A 1 103 ? 14.234 -2.699 -7.243 1.00 53.62 103 GLY A C 1
ATOM 712 O O . GLY A 1 103 ? 14.972 -3.261 -6.434 1.00 53.62 103 GLY A O 1
ATOM 713 N N . GLN A 1 104 ? 13.136 -2.030 -6.879 1.00 57.03 104 GLN A N 1
ATOM 714 C CA . GLN A 1 104 ? 12.593 -2.014 -5.520 1.00 57.03 104 GLN A CA 1
ATOM 715 C C . GLN A 1 104 ? 11.192 -2.632 -5.491 1.00 57.03 104 GLN A C 1
ATOM 717 O O . GLN A 1 104 ? 10.487 -2.642 -6.503 1.00 57.03 104 GLN A O 1
ATOM 722 N N . ASP A 1 105 ? 10.805 -3.142 -4.323 1.00 66.62 105 ASP A N 1
ATOM 723 C CA . ASP A 1 105 ? 9.441 -3.593 -4.061 1.00 66.62 105 ASP A CA 1
ATOM 724 C C . ASP A 1 105 ? 8.458 -2.424 -4.216 1.00 66.62 105 ASP A C 1
ATOM 726 O O . ASP A 1 105 ? 8.817 -1.256 -4.024 1.00 66.62 105 ASP A O 1
ATOM 730 N N . PHE A 1 106 ? 7.212 -2.728 -4.581 1.00 78.12 106 PHE A N 1
ATOM 731 C CA . PHE A 1 106 ? 6.167 -1.710 -4.664 1.00 78.12 106 PHE A CA 1
ATOM 732 C C . PHE A 1 106 ? 6.023 -1.012 -3.313 1.00 78.12 106 PHE A C 1
ATOM 734 O O . PHE A 1 106 ? 6.003 -1.657 -2.269 1.00 78.12 106 PHE A O 1
ATOM 741 N N . ALA A 1 107 ? 5.893 0.308 -3.327 1.00 81.69 107 ALA A N 1
ATOM 742 C CA . ALA A 1 107 ? 5.637 1.081 -2.123 1.00 81.69 107 ALA A CA 1
ATOM 743 C C . ALA A 1 107 ? 4.310 1.828 -2.231 1.00 81.69 107 ALA A C 1
ATOM 745 O O . ALA A 1 107 ? 3.898 2.251 -3.313 1.00 81.69 107 ALA A O 1
ATOM 746 N N . PHE A 1 108 ? 3.656 2.006 -1.091 1.00 83.62 108 PHE A N 1
ATOM 747 C CA . PHE A 1 108 ? 2.459 2.819 -0.957 1.00 83.62 108 PHE A CA 1
ATOM 748 C C . PHE A 1 108 ? 2.819 4.140 -0.293 1.00 83.62 108 PHE A C 1
ATOM 750 O O . PHE A 1 108 ? 3.553 4.148 0.693 1.00 83.62 108 PHE A O 1
ATOM 757 N N . VAL A 1 109 ? 2.287 5.249 -0.797 1.00 83.81 109 VAL A N 1
ATOM 758 C CA . VAL A 1 109 ? 2.523 6.573 -0.216 1.00 83.81 109 VAL A CA 1
ATOM 759 C C . VAL A 1 109 ? 1.197 7.278 0.010 1.00 83.81 109 VAL A C 1
ATOM 761 O O . VAL A 1 109 ? 0.354 7.313 -0.888 1.00 83.81 109 VAL A O 1
ATOM 764 N N . THR A 1 110 ? 1.043 7.854 1.199 1.00 81.06 110 THR A N 1
ATOM 765 C CA . THR A 1 110 ? -0.122 8.647 1.599 1.00 81.06 110 THR A CA 1
ATOM 766 C C . THR A 1 110 ? 0.291 9.976 2.220 1.00 81.06 110 THR A C 1
ATOM 768 O O . THR A 1 110 ? 1.352 10.089 2.840 1.00 81.06 110 THR A O 1
ATOM 771 N N . ASP A 1 111 ? -0.552 10.988 2.058 1.00 81.81 111 ASP A N 1
ATOM 772 C CA . ASP A 1 111 ? -0.475 12.256 2.780 1.00 81.81 111 ASP A CA 1
ATOM 773 C C . ASP A 1 111 ? -1.194 12.208 4.141 1.00 81.81 111 ASP A C 1
ATOM 775 O O . ASP A 1 111 ? -0.959 13.073 4.987 1.00 81.81 111 ASP A O 1
ATOM 779 N N . LEU A 1 112 ? -2.003 11.170 4.385 1.00 79.88 112 LEU A N 1
ATOM 780 C CA . LEU A 1 112 ? -2.765 11.001 5.621 1.00 79.88 112 LEU A CA 1
ATOM 781 C C . LEU A 1 112 ? -1.855 10.770 6.830 1.00 79.88 112 LEU A C 1
ATOM 783 O O . LEU A 1 112 ? -0.808 10.116 6.764 1.00 79.88 112 LEU A O 1
ATOM 787 N N . THR A 1 113 ? -2.280 11.295 7.973 1.00 78.81 113 THR A N 1
ATOM 788 C CA . THR A 1 113 ? -1.669 11.027 9.271 1.00 78.81 113 THR A CA 1
ATOM 789 C C . THR A 1 113 ? -2.112 9.696 9.852 1.00 78.81 113 THR A C 1
ATOM 791 O O . THR A 1 113 ? -3.155 9.139 9.518 1.00 78.81 113 THR A O 1
ATOM 794 N N . LEU A 1 114 ? -1.300 9.193 10.777 1.00 75.12 114 LEU A N 1
ATOM 795 C CA . LEU A 1 114 ? -1.549 7.944 11.477 1.00 75.12 114 LEU A CA 1
ATOM 796 C C . LEU A 1 114 ? -2.912 7.945 12.213 1.00 75.12 114 LEU A C 1
ATOM 798 O O . LEU A 1 114 ? -3.627 6.947 12.177 1.00 75.12 114 LEU A O 1
ATOM 802 N N . GLU A 1 115 ? -3.309 9.079 12.803 1.00 77.31 115 GLU A N 1
ATOM 803 C CA . GLU A 1 115 ? -4.632 9.271 13.426 1.00 77.31 115 GLU A CA 1
ATOM 804 C C . GLU A 1 115 ? -5.781 9.270 12.406 1.00 77.31 115 GLU A C 1
ATOM 806 O O . GLU A 1 115 ? -6.825 8.666 12.649 1.00 77.31 115 GLU A O 1
ATOM 811 N N . GLU A 1 116 ? -5.607 9.905 11.245 1.00 78.81 116 GLU A N 1
ATOM 812 C CA . GLU A 1 116 ? -6.630 9.910 10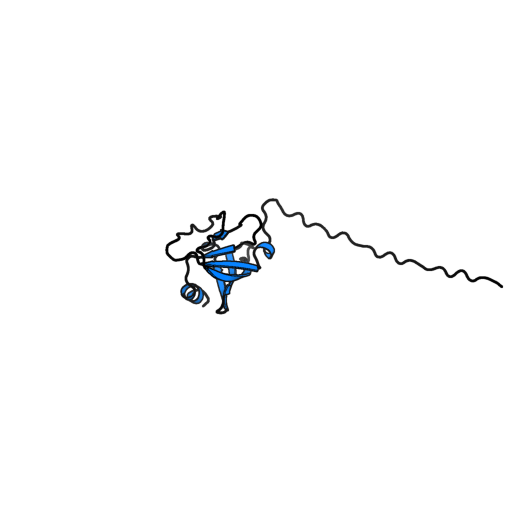.189 1.00 78.81 116 GLU A CA 1
ATOM 813 C C . GLU A 1 116 ? -6.853 8.506 9.621 1.00 78.81 116 GLU A C 1
ATOM 815 O O . GLU A 1 116 ? -7.994 8.104 9.393 1.00 78.81 116 GLU A O 1
ATOM 820 N N . LEU A 1 117 ? -5.775 7.731 9.474 1.00 78.25 117 LEU A N 1
ATOM 821 C CA . LEU A 1 117 ? -5.833 6.329 9.064 1.00 78.25 117 LEU A CA 1
ATOM 822 C C . LEU A 1 117 ? -6.586 5.459 10.082 1.00 78.25 117 LEU A C 1
ATOM 824 O O . LEU A 1 117 ? -7.378 4.605 9.689 1.00 78.25 117 LEU A O 1
ATOM 828 N N . GLN A 1 118 ? -6.421 5.704 11.386 1.00 70.44 118 GLN A N 1
ATOM 829 C CA . GLN A 1 118 ? -7.236 5.031 12.410 1.00 70.44 118 GLN A CA 1
ATOM 830 C C . GLN A 1 118 ? -8.714 5.390 12.315 1.00 70.44 118 GLN A C 1
ATOM 832 O O . GLN A 1 118 ? -9.570 4.534 12.529 1.00 70.44 118 GLN A O 1
ATOM 837 N N . GLY A 1 119 ? -9.022 6.648 12.000 1.00 70.00 119 GLY A N 1
ATOM 838 C CA . GLY A 1 119 ? -10.396 7.103 11.812 1.00 70.00 119 GLY A CA 1
ATOM 839 C C . GLY A 1 119 ? -11.126 6.374 10.680 1.00 70.00 119 GLY A C 1
ATOM 840 O O . GLY A 1 119 ? -12.347 6.256 10.736 1.00 70.00 119 GLY A O 1
ATOM 841 N N . GLN A 1 120 ? -10.393 5.857 9.688 1.00 67.88 120 GLN A N 1
ATOM 842 C CA . GLN A 1 120 ? -10.941 5.097 8.557 1.00 67.88 120 GLN A CA 1
ATOM 843 C C . GLN A 1 120 ? -11.098 3.595 8.835 1.00 67.88 120 GLN A C 1
ATOM 845 O O . GLN A 1 120 ? -11.811 2.916 8.102 1.00 67.88 120 GLN A O 1
ATOM 850 N N . ALA A 1 121 ? -10.454 3.071 9.882 1.00 58.22 121 ALA A N 1
ATOM 851 C CA . ALA A 1 121 ? -10.465 1.650 10.231 1.00 58.22 121 ALA A CA 1
ATOM 852 C C . ALA A 1 121 ? -11.675 1.217 11.095 1.00 58.22 121 ALA A C 1
ATOM 854 O O . ALA A 1 121 ? -11.671 0.098 11.611 1.00 58.22 121 ALA A O 1
ATOM 855 N N . GLN A 1 122 ? -12.673 2.093 11.291 1.00 46.88 122 GLN A N 1
ATOM 856 C CA . GLN A 1 122 ? -13.876 1.841 12.105 1.00 46.88 122 GLN A CA 1
ATOM 857 C C . GLN A 1 122 ? -15.077 1.356 11.292 1.00 46.88 122 GLN A C 1
ATOM 859 O O . GLN A 1 122 ? -15.346 1.936 10.217 1.00 46.88 122 GLN A O 1
#